Protein AF-A0A8B8XNF0-F1 (afdb_monomer_lite)

InterPro domains:
  IPR001129 Membrane-associated, eicosanoid/glutathione metabolism (MAPEG) protein [PF01124] (9-75)
  IPR023352 Membrane associated eicosanoid/glutathione metabolism-like domain superfamily [G3DSA:1.20.120.550] (1-80)
  IPR023352 Membrane associated eicosanoid/glutathione metabolism-like domain superfamily [SSF161084] (3-78)
  IPR050997 Membrane-associated proteins in eicosanoid and glutathione metabolism [PTHR10250] (5-77)

Sequence (80 aa):
MAGNSILLTALSVLSACQQSYFALQVGKARSKYKVTPPAVSGSPEFERIFRAQQNCVEFYPIFMITLWMAGWYFNQVFDT

Organism: Balaenoptera musculus (NCBI:txid9771)

Secondary structure (DSSP, 8-state):
-GGGGHHHHHHHHHHHHHHHHHHHHHHHHHHHHT--TT---SSHHHHHHHHHHHHHHHHHHHHHHHHHHHHHH-------

Foldseek 3Di:
DVVQCPVVVVVLVVLVVVLVVLVVVLVVLCVVQVPDPPDQDGDPVSVVSSVVSVVCVVCVVVVSVCSVCCSVVHDPPPPD

Radius of gyration: 17.64 Å; chains: 1; bounding box: 41×24×45 Å

pLDDT: mean 91.66, std 14.89, range [40.34, 98.81]

Structure (mmCIF, N/CA/C/O backbone):
data_AF-A0A8B8XNF0-F1
#
_entry.id   AF-A0A8B8XNF0-F1
#
loop_
_atom_site.group_PDB
_atom_site.id
_atom_site.type_symbol
_atom_site.label_atom_id
_atom_site.label_alt_id
_atom_site.label_comp_id
_atom_site.label_asym_id
_atom_site.label_entity_id
_atom_site.label_seq_id
_atom_site.pdbx_PDB_ins_code
_atom_site.Cartn_x
_atom_site.Cartn_y
_atom_site.Cartn_z
_atom_site.occupancy
_atom_site.B_iso_or_equiv
_atom_site.auth_seq_id
_atom_site.auth_comp_id
_atom_site.auth_asym_id
_atom_site.auth_atom_id
_atom_site.pdbx_PDB_model_num
ATOM 1 N N . MET A 1 1 ? 25.059 -5.329 -16.383 1.00 46.38 1 MET A N 1
ATOM 2 C CA . MET A 1 1 ? 23.614 -5.599 -16.203 1.00 46.38 1 MET A CA 1
ATOM 3 C C . MET A 1 1 ? 23.104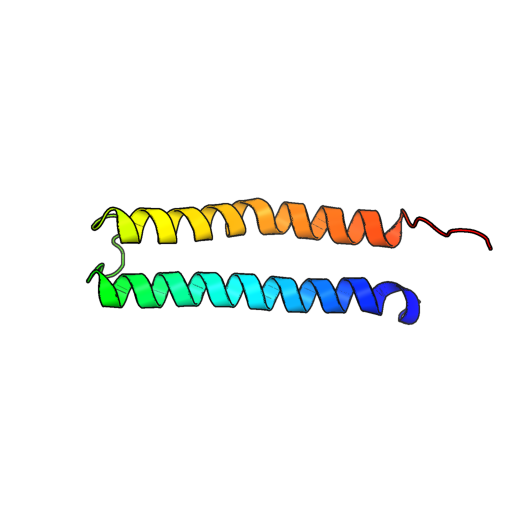 -5.153 -14.828 1.00 46.38 1 MET A C 1
ATOM 5 O O . MET A 1 1 ? 22.160 -4.384 -14.803 1.00 46.38 1 MET A O 1
ATOM 9 N N . ALA A 1 2 ? 23.750 -5.508 -13.703 1.00 49.00 2 ALA A N 1
ATOM 10 C CA . ALA A 1 2 ? 23.328 -5.065 -12.357 1.00 49.00 2 ALA A CA 1
ATOM 11 C C . ALA A 1 2 ? 23.413 -3.539 -12.097 1.00 49.00 2 ALA A C 1
ATOM 13 O O . ALA A 1 2 ? 22.628 -3.007 -11.318 1.00 49.00 2 ALA A O 1
ATOM 14 N N . GLY A 1 3 ? 24.323 -2.819 -12.769 1.00 56.53 3 GLY A N 1
ATOM 15 C CA . GLY A 1 3 ? 24.494 -1.368 -12.588 1.00 56.53 3 GLY A CA 1
ATOM 16 C C . GLY A 1 3 ? 23.310 -0.507 -13.054 1.00 56.53 3 GLY A C 1
ATOM 17 O O . GLY A 1 3 ? 23.103 0.572 -12.512 1.00 56.53 3 GLY A O 1
ATOM 18 N N . ASN A 1 4 ? 22.484 -0.999 -13.987 1.00 72.62 4 ASN A N 1
ATOM 19 C CA . ASN A 1 4 ? 21.429 -0.201 -14.630 1.00 72.62 4 ASN A CA 1
ATOM 20 C C . ASN A 1 4 ? 20.077 -0.243 -13.896 1.00 72.62 4 ASN A C 1
ATOM 22 O O . ASN A 1 4 ? 19.134 0.415 -14.321 1.00 72.62 4 ASN A O 1
ATOM 26 N N . SER A 1 5 ? 19.960 -0.997 -12.797 1.00 86.75 5 SER A N 1
ATOM 27 C CA . SER A 1 5 ? 18.698 -1.128 -12.045 1.00 86.75 5 SER A CA 1
ATOM 28 C C . SER A 1 5 ? 18.796 -0.646 -10.597 1.00 86.75 5 SER A C 1
ATOM 30 O O . SER A 1 5 ? 17.829 -0.775 -9.854 1.00 86.75 5 SER A O 1
ATOM 32 N N . ILE A 1 6 ? 19.931 -0.067 -10.183 1.00 92.19 6 ILE A N 1
ATOM 33 C CA . ILE A 1 6 ? 20.156 0.378 -8.795 1.00 92.19 6 ILE A CA 1
ATOM 34 C C . ILE A 1 6 ? 19.075 1.371 -8.353 1.00 92.19 6 ILE A C 1
ATOM 36 O O . ILE A 1 6 ? 18.507 1.212 -7.275 1.00 92.19 6 ILE A O 1
ATOM 40 N N . LEU A 1 7 ? 18.745 2.352 -9.200 1.00 92.44 7 LEU A N 1
ATOM 41 C CA . LEU A 1 7 ? 17.716 3.352 -8.900 1.00 92.44 7 LEU A CA 1
ATOM 42 C C . LEU A 1 7 ? 16.325 2.719 -8.754 1.00 92.44 7 LEU A C 1
ATOM 44 O O . LEU A 1 7 ? 15.613 3.021 -7.799 1.00 92.44 7 LEU A O 1
ATOM 48 N N . LEU A 1 8 ? 15.960 1.798 -9.650 1.00 94.31 8 LEU A N 1
ATOM 49 C CA . LEU A 1 8 ? 14.675 1.091 -9.5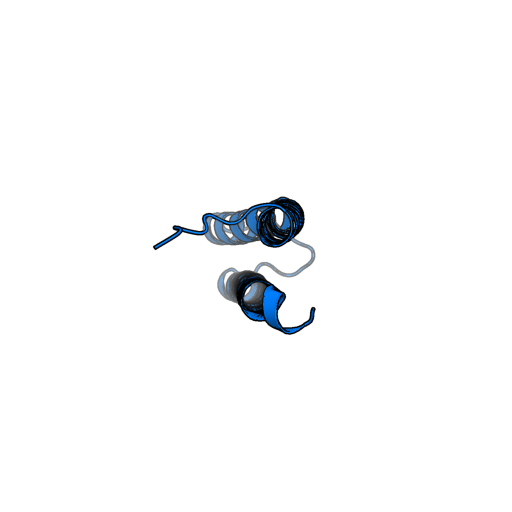95 1.00 94.31 8 LEU A CA 1
ATOM 50 C C . LEU A 1 8 ? 14.559 0.240 -8.328 1.00 94.31 8 LEU A C 1
ATOM 52 O O . LEU A 1 8 ? 13.526 0.264 -7.658 1.00 94.31 8 LEU A O 1
ATOM 56 N N . THR A 1 9 ? 15.629 -0.463 -7.957 1.00 95.31 9 THR A N 1
ATOM 57 C CA . THR A 1 9 ? 15.689 -1.251 -6.722 1.00 95.31 9 THR A CA 1
ATOM 58 C C . THR A 1 9 ? 15.592 -0.358 -5.488 1.00 95.31 9 THR A C 1
ATOM 60 O O . THR A 1 9 ? 14.810 -0.652 -4.586 1.00 95.31 9 THR A O 1
ATOM 63 N N . ALA A 1 10 ? 16.328 0.756 -5.451 1.00 96.06 10 ALA A N 1
ATOM 64 C CA . ALA A 1 10 ? 16.280 1.701 -4.338 1.00 96.06 10 ALA A CA 1
ATOM 65 C C . ALA A 1 10 ? 14.868 2.282 -4.148 1.00 96.06 10 ALA A C 1
ATOM 67 O O . ALA A 1 10 ? 14.348 2.286 -3.031 1.00 96.06 10 ALA A O 1
ATOM 68 N N . LEU A 1 11 ? 14.210 2.691 -5.239 1.00 96.94 11 LEU A N 1
ATOM 69 C CA . LEU A 1 11 ? 12.823 3.169 -5.213 1.00 96.94 11 LEU A CA 1
ATOM 70 C C . LEU A 1 11 ? 11.837 2.072 -4.800 1.00 96.94 11 LEU A C 1
ATOM 72 O O . LEU A 1 11 ? 10.915 2.333 -4.028 1.00 96.94 11 LEU A O 1
ATOM 76 N N . SER A 1 12 ? 12.050 0.836 -5.253 1.00 98.00 12 SER A N 1
ATOM 77 C CA . SER A 1 12 ? 11.224 -0.310 -4.862 1.00 98.00 12 SER A CA 1
ATOM 78 C C . SER A 1 12 ? 11.276 -0.530 -3.349 1.00 98.00 12 SER A C 1
ATOM 80 O O . SER A 1 12 ? 10.230 -0.596 -2.706 1.00 98.00 12 SER A O 1
ATOM 82 N N . VAL A 1 13 ? 12.475 -0.545 -2.756 1.00 98.44 13 VAL A N 1
ATOM 83 C CA . VAL A 1 13 ? 12.652 -0.693 -1.302 1.00 98.44 13 VAL A CA 1
ATOM 84 C C . VAL A 1 13 ? 12.035 0.483 -0.545 1.00 98.44 13 VAL A C 1
ATOM 86 O O . VAL A 1 13 ? 11.293 0.268 0.413 1.00 98.44 13 VAL A O 1
ATOM 89 N N . LEU A 1 14 ? 12.271 1.721 -0.989 1.00 98.56 14 LEU A N 1
ATOM 90 C CA . LEU A 1 14 ? 11.688 2.905 -0.355 1.00 98.56 14 LEU A CA 1
ATOM 91 C C . LEU A 1 14 ? 10.150 2.865 -0.373 1.00 98.56 14 LEU A C 1
ATOM 93 O O . LEU A 1 14 ? 9.511 3.127 0.647 1.00 98.56 14 LEU A O 1
ATOM 97 N N . SER A 1 15 ? 9.554 2.478 -1.503 1.00 98.44 15 SER A N 1
ATOM 98 C CA . SER A 1 15 ? 8.099 2.349 -1.637 1.00 98.44 15 SER A CA 1
ATOM 99 C C . SER A 1 15 ? 7.521 1.236 -0.750 1.00 98.44 15 SER A C 1
ATOM 101 O O . SER A 1 15 ? 6.453 1.401 -0.160 1.00 98.44 15 SER A O 1
ATOM 103 N N . ALA A 1 16 ? 8.247 0.127 -0.566 1.00 98.62 16 ALA A N 1
ATOM 104 C CA . ALA A 1 16 ? 7.851 -0.944 0.346 1.00 98.62 16 ALA A CA 1
ATOM 105 C C . ALA A 1 16 ? 7.904 -0.490 1.817 1.00 98.62 16 ALA A C 1
ATOM 107 O O . ALA A 1 16 ? 7.007 -0.804 2.609 1.00 98.62 16 ALA A O 1
ATOM 108 N N . CYS A 1 17 ? 8.909 0.313 2.186 1.00 98.75 17 CYS A N 1
ATOM 109 C CA . CYS A 1 17 ? 8.970 0.965 3.495 1.00 98.75 17 CYS A CA 1
ATOM 110 C C . CYS A 1 17 ? 7.774 1.909 3.711 1.00 98.75 17 CYS A C 1
ATOM 112 O O . CYS A 1 17 ? 7.187 1.912 4.794 1.00 98.75 17 CYS A O 1
ATOM 114 N N . GLN A 1 18 ? 7.361 2.661 2.686 1.00 98.75 18 GLN A N 1
ATOM 115 C CA . GLN A 1 18 ? 6.173 3.518 2.743 1.00 98.75 18 GLN A CA 1
ATOM 116 C C . GLN A 1 18 ? 4.880 2.709 2.950 1.00 98.75 18 GLN A C 1
ATOM 118 O O . GLN A 1 18 ? 4.080 3.051 3.823 1.00 98.75 18 GLN A O 1
ATOM 123 N N . GLN A 1 19 ? 4.697 1.597 2.231 1.00 98.75 19 GLN A N 1
ATOM 124 C CA . GLN A 1 19 ? 3.556 0.690 2.436 1.00 98.75 19 GLN A CA 1
ATOM 125 C C . GLN A 1 19 ? 3.529 0.115 3.860 1.00 98.75 19 GLN A C 1
ATOM 127 O O . GLN A 1 19 ? 2.477 0.071 4.504 1.00 98.75 19 GLN A O 1
ATOM 132 N N . SER A 1 20 ? 4.698 -0.260 4.383 1.00 98.69 20 SER A N 1
ATOM 133 C CA . SER A 1 20 ? 4.853 -0.745 5.760 1.00 98.69 20 SER A CA 1
ATOM 134 C C . SER A 1 20 ? 4.481 0.337 6.777 1.00 98.69 20 SER A C 1
ATOM 136 O O . SER A 1 20 ? 3.754 0.078 7.736 1.00 98.69 20 SER A O 1
ATOM 138 N N . TYR A 1 21 ? 4.916 1.578 6.541 1.00 98.81 21 TYR A N 1
ATOM 139 C CA . TYR A 1 21 ? 4.541 2.726 7.360 1.00 98.81 21 TYR A CA 1
ATOM 140 C C . TYR A 1 21 ? 3.023 2.948 7.373 1.00 98.81 21 TYR A C 1
ATOM 142 O O . TYR A 1 21 ? 2.448 3.114 8.449 1.00 98.81 21 TYR A O 1
ATOM 150 N N . PHE A 1 22 ? 2.347 2.892 6.222 1.00 98.81 22 PHE A N 1
ATOM 151 C CA . PHE A 1 22 ? 0.889 3.028 6.163 1.00 98.81 22 PHE A CA 1
ATOM 152 C C . PHE A 1 22 ? 0.165 1.926 6.941 1.00 98.81 22 PHE A C 1
ATOM 154 O O . PHE A 1 22 ? -0.753 2.223 7.707 1.00 98.81 22 PHE A O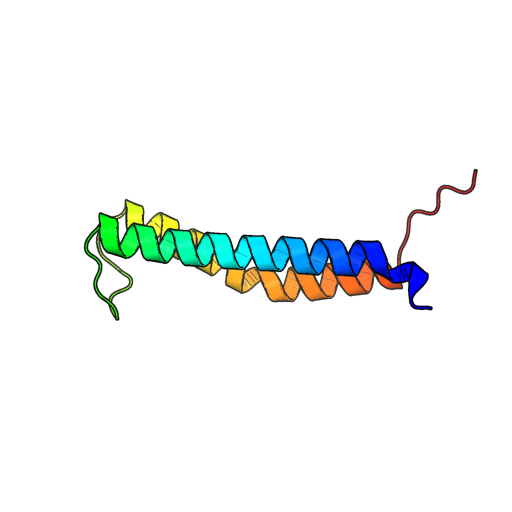 1
ATOM 161 N N . ALA A 1 23 ? 0.617 0.674 6.834 1.00 98.69 23 ALA A N 1
ATOM 162 C CA . ALA A 1 23 ? 0.075 -0.425 7.631 1.00 98.69 23 ALA A CA 1
ATOM 163 C C . ALA A 1 23 ? 0.250 -0.184 9.146 1.00 98.69 23 ALA A C 1
ATOM 165 O O . ALA A 1 23 ? -0.690 -0.374 9.923 1.00 98.69 23 ALA A O 1
ATOM 166 N N . LEU A 1 24 ? 1.415 0.317 9.578 1.00 98.75 24 LEU A N 1
ATOM 167 C CA . LEU A 1 24 ? 1.651 0.693 10.977 1.00 98.75 24 LEU A CA 1
ATOM 168 C C . LEU A 1 24 ? 0.723 1.824 11.441 1.00 98.75 24 LEU A C 1
ATOM 170 O O . LEU A 1 24 ? 0.263 1.802 12.583 1.00 98.75 24 LEU A O 1
ATOM 174 N N . GLN A 1 25 ? 0.415 2.800 10.580 1.00 98.69 25 GLN A N 1
ATOM 175 C CA . GLN A 1 25 ? -0.530 3.873 10.912 1.00 98.69 25 GLN A CA 1
ATOM 176 C C . GLN A 1 25 ? -1.959 3.359 11.086 1.00 98.69 25 GLN A C 1
ATOM 178 O O . GLN A 1 25 ? -2.642 3.780 12.020 1.00 98.69 25 GLN A O 1
ATOM 183 N N . VAL A 1 26 ? -2.392 2.395 10.269 1.00 98.75 26 VAL A N 1
ATOM 184 C CA . VAL A 1 26 ? -3.668 1.696 10.486 1.00 98.75 26 VAL A CA 1
ATOM 185 C C . VAL A 1 26 ? -3.667 0.984 11.840 1.00 98.75 26 VAL A C 1
ATOM 187 O O . VAL A 1 26 ? -4.624 1.122 12.599 1.00 98.75 26 VAL A O 1
ATOM 190 N N . GLY A 1 27 ? -2.585 0.280 12.190 1.00 98.50 27 GLY A N 1
ATOM 191 C CA . GLY A 1 27 ? -2.436 -0.363 13.500 1.00 98.50 27 GLY A CA 1
ATOM 192 C C . GLY A 1 27 ? -2.537 0.628 14.666 1.00 98.50 27 GLY A C 1
ATOM 193 O O . GLY A 1 2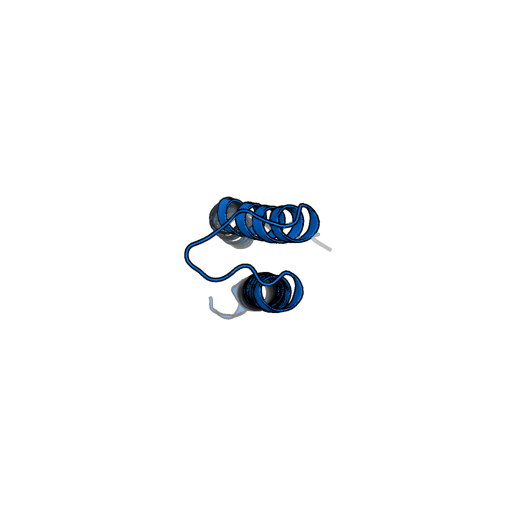7 ? -3.293 0.408 15.610 1.00 98.50 27 GLY A O 1
ATOM 194 N N . LYS A 1 28 ? -1.855 1.776 14.572 1.00 98.50 28 LYS A N 1
ATOM 195 C CA . LYS A 1 28 ? -1.960 2.863 15.562 1.00 98.50 28 LYS A CA 1
ATOM 196 C C . LYS A 1 28 ? -3.378 3.431 15.647 1.00 98.50 28 LYS A C 1
ATOM 198 O O . LYS A 1 28 ? -3.868 3.688 16.746 1.00 98.50 28 LYS A O 1
ATOM 203 N N . ALA A 1 29 ? -4.050 3.602 14.509 1.00 98.50 29 ALA A N 1
ATOM 204 C CA . ALA A 1 29 ? -5.428 4.074 14.458 1.00 98.50 29 ALA A CA 1
ATOM 205 C C . ALA A 1 29 ? -6.392 3.078 15.122 1.00 98.50 29 ALA A C 1
ATOM 207 O O . ALA A 1 29 ? -7.266 3.509 15.871 1.00 98.50 29 ALA A O 1
ATOM 208 N N . ARG A 1 30 ? -6.194 1.763 14.945 1.00 98.50 30 ARG A N 1
ATOM 209 C CA . ARG A 1 30 ? -6.972 0.736 15.663 1.00 98.50 30 ARG A CA 1
ATOM 210 C C . ARG A 1 30 ? -6.882 0.916 17.172 1.00 98.50 30 ARG A C 1
ATOM 212 O O . ARG A 1 30 ? -7.918 0.958 17.828 1.00 98.50 30 ARG A O 1
ATOM 219 N N . SER A 1 31 ? -5.674 1.089 17.709 1.00 98.06 31 SER A N 1
ATOM 220 C CA . SER A 1 31 ? -5.478 1.322 19.145 1.00 98.06 31 SER A CA 1
ATOM 221 C C . SER A 1 31 ? -6.108 2.638 19.609 1.00 98.06 31 SER A C 1
ATOM 223 O O . SER A 1 31 ? -6.780 2.668 20.637 1.00 98.06 31 SER A O 1
ATOM 225 N N . LYS A 1 32 ? -5.944 3.722 18.838 1.00 98.38 32 LYS A N 1
ATOM 226 C CA . LYS A 1 32 ? -6.477 5.054 19.174 1.00 98.38 32 LYS A CA 1
ATOM 227 C C . LYS A 1 32 ? -8.007 5.087 19.203 1.00 98.38 32 LYS A C 1
ATOM 229 O O . LYS A 1 32 ? -8.587 5.648 20.128 1.00 98.38 32 LYS A O 1
ATOM 234 N N . TYR A 1 33 ? -8.650 4.495 18.199 1.00 98.25 33 TYR A N 1
ATOM 235 C CA . TYR A 1 33 ? -10.106 4.508 18.031 1.00 98.25 33 TYR A CA 1
ATOM 236 C C . TYR A 1 33 ? -10.788 3.241 18.568 1.00 98.25 33 TYR A C 1
ATOM 238 O O . TYR A 1 33 ? -11.990 3.073 18.385 1.00 98.25 33 TYR A O 1
ATOM 246 N N . LYS A 1 34 ? -10.032 2.364 19.245 1.00 98.06 34 LYS A N 1
ATOM 247 C CA . LYS A 1 34 ? -10.506 1.123 19.881 1.00 98.06 34 LYS A CA 1
ATOM 248 C C . LYS A 1 34 ? -11.251 0.184 18.920 1.00 98.06 34 LYS A C 1
ATOM 250 O O . LYS A 1 34 ? -12.235 -0.446 19.295 1.00 98.06 34 LYS A O 1
ATOM 255 N N . VAL A 1 35 ? -10.765 0.071 17.682 1.00 98.19 35 VAL A N 1
ATOM 256 C CA . VAL A 1 35 ? -11.330 -0.832 16.665 1.00 98.19 35 VAL A CA 1
ATOM 257 C C . VAL A 1 35 ? -10.602 -2.175 16.707 1.00 98.19 35 VAL A C 1
ATOM 259 O O . VAL A 1 35 ? -9.584 -2.382 16.032 1.00 98.19 35 VAL A O 1
ATOM 262 N N . THR A 1 36 ? -11.122 -3.091 17.522 1.00 97.62 36 THR A N 1
ATOM 263 C CA . THR A 1 36 ? -10.569 -4.439 17.696 1.00 97.62 36 THR A CA 1
ATOM 264 C C . THR A 1 36 ? -10.777 -5.279 16.428 1.00 97.62 36 THR A C 1
ATOM 266 O O . THR A 1 36 ? -11.897 -5.339 15.914 1.00 97.62 36 THR A O 1
ATOM 269 N N . PRO A 1 37 ? -9.737 -5.946 15.894 1.00 97.38 37 PRO A N 1
ATOM 270 C CA . PRO A 1 37 ? -9.910 -6.931 14.826 1.00 97.38 37 PRO A CA 1
ATOM 271 C C . PRO A 1 37 ? -10.956 -8.006 15.198 1.00 97.38 37 PRO A C 1
ATOM 273 O O . PRO A 1 37 ? -11.048 -8.360 16.373 1.00 97.38 37 PRO A O 1
ATOM 276 N N . PRO A 1 38 ? -11.737 -8.544 14.239 1.00 97.75 38 PRO A N 1
ATOM 277 C CA . PRO A 1 38 ? -11.644 -8.356 12.788 1.00 97.75 38 PRO A CA 1
ATOM 278 C C . PRO A 1 38 ? -12.398 -7.124 12.256 1.00 97.75 38 PRO A C 1
ATOM 280 O O . PRO A 1 38 ? -12.476 -6.948 11.042 1.00 97.75 38 PRO A O 1
ATOM 283 N N . ALA A 1 39 ? -12.949 -6.266 13.123 1.00 98.25 39 ALA A N 1
ATOM 284 C CA . ALA A 1 39 ? -13.730 -5.115 12.680 1.00 98.25 39 ALA A CA 1
ATOM 285 C C . ALA A 1 39 ? -12.901 -4.166 11.794 1.00 98.25 39 ALA A C 1
ATOM 287 O O . ALA A 1 39 ? -11.723 -3.895 12.058 1.00 98.25 39 ALA A O 1
ATOM 288 N N . VAL A 1 40 ? -13.527 -3.657 10.734 1.00 98.19 40 VAL A N 1
ATOM 289 C CA . VAL A 1 40 ? -12.956 -2.673 9.793 1.00 98.19 40 VAL A CA 1
ATOM 290 C C . VAL A 1 40 ? -13.806 -1.402 9.687 1.00 98.19 40 VAL A C 1
ATOM 292 O O . VAL A 1 40 ? -13.502 -0.529 8.883 1.00 98.19 40 VAL A O 1
ATOM 295 N N . SER A 1 41 ? -14.831 -1.283 10.529 1.00 97.25 41 SER A N 1
ATOM 296 C CA . SER A 1 41 ? -15.699 -0.113 10.678 1.00 97.25 41 SER A CA 1
ATOM 297 C C . SER A 1 41 ? -15.706 0.367 12.132 1.00 97.25 41 SER A C 1
ATOM 299 O O . SER A 1 41 ? -15.348 -0.384 13.045 1.00 97.25 41 SER A O 1
ATOM 301 N N . GLY A 1 42 ? -16.070 1.630 12.355 1.00 95.50 42 GLY A N 1
ATOM 302 C CA . GLY A 1 42 ? -16.094 2.235 13.687 1.00 95.50 42 GLY A CA 1
ATOM 303 C C . GLY A 1 42 ? -16.099 3.760 13.635 1.00 95.50 42 GLY A C 1
ATOM 304 O O . GLY 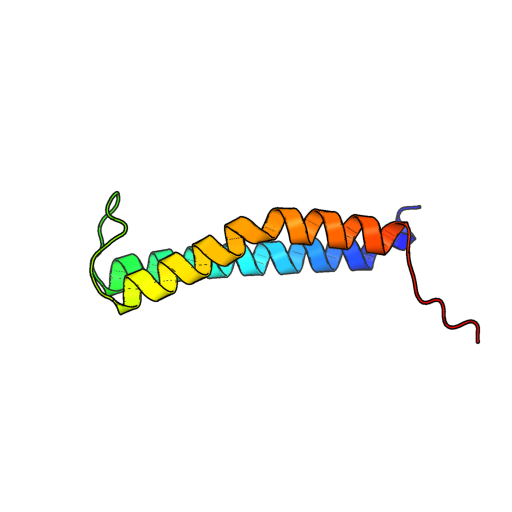A 1 42 ? -17.087 4.374 13.250 1.00 95.50 42 GLY A O 1
ATOM 305 N N . SER A 1 43 ? -15.001 4.390 14.060 1.00 97.19 43 SER A N 1
ATOM 306 C CA . SER A 1 43 ? -14.844 5.849 13.952 1.00 97.19 43 SER A CA 1
ATOM 307 C C . SER A 1 43 ? -14.640 6.263 12.484 1.00 97.19 43 SER A C 1
ATOM 309 O O . SER A 1 43 ? -13.816 5.650 11.796 1.00 97.19 43 SER A O 1
ATOM 311 N N . PRO A 1 44 ? -15.288 7.344 12.009 1.00 98.25 44 PRO A N 1
ATOM 312 C CA . PRO A 1 44 ? -15.068 7.870 10.660 1.00 98.25 44 PRO A CA 1
ATOM 313 C C . PRO A 1 44 ? -13.596 8.203 10.367 1.00 98.25 44 PRO A C 1
ATOM 315 O O . PRO A 1 44 ? -13.125 8.059 9.240 1.00 98.25 44 PRO A O 1
ATOM 318 N N . GLU A 1 45 ? -12.835 8.640 11.373 1.00 98.19 45 GLU A N 1
ATOM 319 C CA . GLU A 1 45 ? -11.398 8.906 11.262 1.00 98.19 45 GLU A CA 1
ATOM 320 C C . GLU A 1 45 ? -10.603 7.620 11.023 1.00 98.19 45 GLU A C 1
ATOM 322 O O . GLU A 1 45 ? -9.689 7.612 10.195 1.00 98.19 45 GLU A O 1
ATOM 327 N N . PHE A 1 46 ? -10.945 6.539 11.732 1.00 98.56 46 PHE A N 1
ATOM 328 C CA . PHE A 1 46 ? -10.342 5.227 11.506 1.00 98.56 46 PHE A CA 1
ATOM 329 C C . PHE A 1 46 ? -10.633 4.732 10.089 1.00 98.56 46 PHE A C 1
ATOM 331 O O . PHE A 1 46 ? -9.708 4.328 9.388 1.00 98.56 46 PHE A O 1
ATOM 338 N N . GLU A 1 47 ? -11.892 4.807 9.657 1.00 98.69 47 GLU A N 1
ATOM 339 C CA . GLU A 1 47 ? -12.312 4.330 8.338 1.00 98.69 47 GLU A CA 1
ATOM 340 C C . GLU A 1 47 ? -11.583 5.067 7.212 1.00 98.69 47 GLU A C 1
ATOM 342 O O . GLU A 1 47 ? -11.102 4.429 6.277 1.00 98.69 47 GLU A O 1
ATOM 347 N N . ARG A 1 48 ? -11.395 6.388 7.333 1.00 98.69 48 ARG A N 1
ATOM 348 C CA . ARG A 1 48 ? -10.595 7.167 6.373 1.00 98.69 48 ARG A CA 1
ATOM 349 C C . ARG A 1 48 ? -9.144 6.683 6.297 1.00 98.69 48 ARG A C 1
ATOM 351 O O . ARG A 1 48 ? -8.635 6.480 5.198 1.00 98.69 48 ARG A O 1
ATOM 358 N N . ILE A 1 49 ? -8.485 6.467 7.438 1.00 98.69 49 ILE A N 1
ATOM 359 C CA . ILE A 1 49 ? -7.090 5.986 7.482 1.00 98.69 49 ILE A CA 1
ATOM 360 C C . ILE A 1 49 ? -6.987 4.564 6.912 1.00 98.69 49 ILE A C 1
ATOM 362 O O . ILE A 1 49 ? -6.090 4.275 6.120 1.00 98.69 49 ILE A O 1
ATOM 366 N N . PHE A 1 50 ? -7.921 3.685 7.280 1.00 98.75 50 PHE A N 1
ATOM 367 C CA . PHE A 1 50 ? -7.983 2.311 6.790 1.00 98.75 50 PHE A CA 1
ATOM 368 C C . PHE A 1 50 ? -8.191 2.260 5.270 1.00 98.75 50 PHE A C 1
ATOM 370 O O . PHE A 1 50 ? -7.455 1.567 4.569 1.00 98.75 50 PHE A O 1
ATOM 377 N N . ARG A 1 51 ? -9.138 3.043 4.738 1.00 98.69 51 ARG A N 1
ATOM 378 C CA . ARG A 1 51 ? -9.422 3.108 3.296 1.00 98.69 51 ARG A CA 1
ATOM 379 C C . ARG A 1 51 ? -8.289 3.746 2.498 1.00 98.69 51 ARG A C 1
ATOM 381 O O . ARG A 1 51 ? -8.018 3.284 1.394 1.00 98.69 51 ARG A O 1
ATOM 388 N N . ALA A 1 52 ? -7.593 4.740 3.051 1.00 98.69 52 ALA A N 1
ATOM 389 C CA . ALA A 1 52 ? -6.400 5.302 2.419 1.00 98.69 52 ALA A CA 1
ATOM 390 C C . ALA A 1 52 ? -5.302 4.237 2.247 1.00 98.69 52 ALA A C 1
ATOM 392 O O . ALA A 1 52 ? -4.758 4.082 1.157 1.00 98.69 52 ALA A O 1
ATOM 393 N N . GLN A 1 53 ? -5.027 3.446 3.289 1.00 98.75 53 GLN A N 1
ATOM 394 C CA . GLN A 1 53 ? -4.048 2.361 3.206 1.00 98.75 53 GLN A CA 1
ATOM 395 C C . GLN A 1 53 ? -4.484 1.248 2.240 1.00 98.75 53 GLN A C 1
ATOM 397 O O . GLN A 1 53 ? -3.647 0.753 1.487 1.00 98.75 53 GLN A O 1
ATOM 402 N N . GLN A 1 54 ? -5.772 0.881 2.217 1.00 98.75 54 GLN A N 1
ATOM 403 C CA . GLN A 1 54 ? -6.292 -0.083 1.241 1.00 98.75 54 GLN A CA 1
ATOM 404 C C . GLN A 1 54 ? -6.116 0.401 -0.197 1.00 98.75 54 GLN A C 1
ATOM 406 O O . GLN A 1 54 ? -5.615 -0.357 -1.020 1.00 98.75 54 GLN A O 1
ATOM 411 N N . ASN A 1 55 ? -6.441 1.664 -0.486 1.00 98.75 55 ASN A N 1
ATOM 412 C CA . ASN A 1 55 ? -6.227 2.236 -1.811 1.00 98.75 55 ASN A CA 1
ATOM 413 C C . ASN A 1 55 ? -4.749 2.141 -2.228 1.00 98.75 55 ASN A C 1
ATOM 415 O O . ASN A 1 55 ? -4.446 1.667 -3.320 1.00 98.75 55 ASN A O 1
ATOM 419 N N . CYS A 1 56 ? -3.812 2.489 -1.341 1.00 98.62 56 CYS A N 1
ATOM 420 C CA . CYS A 1 56 ? -2.389 2.331 -1.642 1.00 98.62 56 CYS A CA 1
ATOM 421 C C . CYS A 1 56 ? -2.005 0.866 -1.912 1.00 98.62 56 CYS A C 1
ATOM 423 O O . CYS A 1 56 ? -1.194 0.610 -2.794 1.00 98.62 56 CYS A O 1
ATOM 425 N N . VAL A 1 57 ? -2.575 -0.107 -1.193 1.00 98.69 57 VAL A N 1
ATOM 426 C CA . VAL A 1 57 ? -2.339 -1.542 -1.449 1.00 98.69 57 VAL A CA 1
ATOM 427 C C . VAL A 1 57 ? -2.898 -1.994 -2.793 1.00 98.69 57 VAL A C 1
ATOM 429 O O . VAL A 1 57 ? -2.195 -2.694 -3.515 1.00 98.69 57 VAL A O 1
ATOM 432 N N . GLU A 1 58 ? -4.114 -1.583 -3.148 1.00 98.69 58 GLU A N 1
ATOM 433 C CA . GLU A 1 58 ? -4.763 -1.943 -4.417 1.00 98.69 58 GLU A CA 1
ATOM 434 C C . GLU A 1 58 ? -3.943 -1.469 -5.628 1.00 98.69 58 GLU A C 1
ATOM 436 O O . GLU A 1 58 ? -3.792 -2.202 -6.606 1.00 98.69 58 GLU A O 1
ATOM 441 N N . PHE A 1 59 ? -3.351 -0.273 -5.545 1.00 98.50 59 PHE A N 1
ATOM 442 C CA . PHE A 1 59 ? -2.553 0.306 -6.631 1.00 98.50 59 PHE A CA 1
ATOM 443 C C . PHE A 1 59 ? -1.067 -0.081 -6.606 1.00 98.50 59 PHE A C 1
ATOM 445 O O . PHE A 1 59 ? -0.380 0.085 -7.616 1.00 98.50 59 PHE A O 1
ATOM 452 N N . TYR A 1 60 ? -0.548 -0.618 -5.499 1.00 98.62 60 TYR A N 1
ATOM 453 C CA . TYR A 1 60 ? 0.882 -0.914 -5.365 1.00 98.62 60 TYR A CA 1
ATOM 454 C C . TYR A 1 60 ? 1.422 -1.909 -6.413 1.00 98.62 60 TYR A C 1
ATOM 456 O O . TYR A 1 60 ? 2.474 -1.629 -6.990 1.00 98.62 60 TYR A O 1
ATOM 464 N N . PRO A 1 61 ? 0.729 -3.017 -6.754 1.00 98.50 61 PRO A N 1
ATOM 465 C CA . PRO A 1 61 ? 1.187 -3.912 -7.818 1.00 98.50 61 PRO A CA 1
ATOM 466 C C . PRO A 1 61 ? 1.247 -3.229 -9.191 1.00 98.50 61 PRO A C 1
ATOM 468 O O . PRO A 1 61 ? 2.196 -3.442 -9.944 1.00 98.50 61 PRO A O 1
ATOM 471 N N . ILE A 1 62 ? 0.270 -2.368 -9.498 1.00 98.50 62 ILE A N 1
ATOM 472 C CA . ILE A 1 62 ? 0.226 -1.603 -10.754 1.00 98.50 62 ILE A CA 1
ATOM 473 C C . ILE A 1 62 ? 1.420 -0.646 -10.819 1.00 98.50 62 ILE A C 1
ATOM 475 O O . ILE A 1 62 ? 2.121 -0.587 -11.832 1.00 98.50 62 ILE A O 1
ATOM 479 N N . PHE A 1 63 ? 1.697 0.061 -9.721 1.00 98.25 63 PHE A N 1
ATOM 480 C CA . PHE A 1 63 ? 2.875 0.916 -9.599 1.00 98.25 63 PHE A CA 1
ATOM 481 C C . PHE A 1 63 ? 4.175 0.127 -9.805 1.00 98.25 63 PHE A C 1
ATOM 483 O O . PHE A 1 63 ? 5.020 0.543 -10.588 1.00 98.25 63 PHE A O 1
ATOM 490 N N . MET A 1 64 ? 4.325 -1.036 -9.167 1.00 98.00 64 MET A N 1
ATOM 491 C CA . MET A 1 64 ? 5.542 -1.844 -9.286 1.00 98.00 64 MET A CA 1
ATOM 492 C C . MET A 1 64 ? 5.778 -2.332 -10.717 1.00 98.00 64 MET A C 1
ATOM 494 O O . MET A 1 64 ? 6.888 -2.208 -11.230 1.00 98.00 64 MET A O 1
ATOM 498 N N . ILE A 1 65 ? 4.743 -2.834 -11.393 1.00 97.94 65 ILE A N 1
ATOM 499 C CA . ILE A 1 65 ? 4.865 -3.283 -12.786 1.00 97.94 65 ILE A CA 1
ATOM 500 C C . ILE A 1 65 ? 5.240 -2.104 -13.688 1.00 97.94 65 ILE A C 1
ATOM 502 O O . ILE A 1 65 ? 6.188 -2.198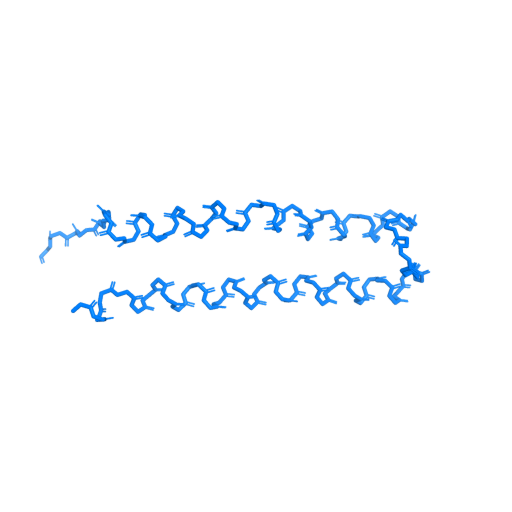 -14.463 1.00 97.94 65 ILE A O 1
ATOM 506 N N . THR A 1 66 ? 4.536 -0.978 -13.571 1.00 97.00 66 THR A N 1
ATOM 507 C CA . THR A 1 66 ? 4.794 0.188 -14.428 1.00 97.00 66 THR A CA 1
ATOM 508 C C . THR A 1 66 ? 6.169 0.804 -14.171 1.00 97.00 66 THR A C 1
ATOM 510 O O . THR A 1 66 ? 6.858 1.121 -15.136 1.00 97.00 66 THR A O 1
ATOM 513 N N . LEU A 1 67 ? 6.621 0.886 -12.914 1.00 95.44 67 LEU A N 1
ATOM 514 C CA . LEU A 1 67 ? 7.960 1.357 -12.540 1.00 95.44 67 LEU A CA 1
ATOM 515 C C . LEU A 1 67 ? 9.060 0.525 -13.207 1.00 95.44 67 LEU A C 1
ATOM 517 O O . LEU A 1 67 ? 9.978 1.081 -13.809 1.00 95.44 67 LEU A O 1
ATOM 521 N N . TRP A 1 68 ? 8.978 -0.802 -13.098 1.00 94.56 68 TRP A N 1
ATOM 522 C CA . TRP A 1 68 ? 10.012 -1.691 -13.625 1.00 94.56 68 TRP A CA 1
ATOM 523 C C . TRP A 1 68 ? 9.986 -1.765 -15.150 1.00 94.56 68 TRP A C 1
ATOM 525 O O . TRP A 1 68 ? 11.041 -1.667 -15.772 1.00 94.56 68 TRP A O 1
ATOM 535 N N . MET A 1 69 ? 8.799 -1.870 -15.756 1.00 94.62 69 MET A N 1
ATOM 536 C CA . MET A 1 69 ? 8.667 -1.899 -17.214 1.00 94.62 69 MET A CA 1
ATOM 537 C C . MET A 1 69 ? 9.114 -0.576 -17.840 1.00 94.62 69 MET A C 1
ATOM 539 O O . MET A 1 69 ? 9.885 -0.586 -18.795 1.00 94.62 69 MET A O 1
ATOM 543 N N . ALA A 1 70 ? 8.707 0.565 -17.278 1.00 92.31 70 ALA A N 1
ATOM 544 C CA . ALA A 1 70 ? 9.199 1.854 -17.747 1.00 92.31 70 ALA A CA 1
ATOM 545 C C . ALA A 1 70 ? 10.714 1.947 -17.553 1.00 92.31 70 ALA A C 1
ATOM 547 O O . ALA A 1 70 ? 11.416 2.211 -18.511 1.00 92.31 70 ALA A O 1
ATOM 548 N N . GLY A 1 71 ? 11.239 1.639 -16.366 1.00 89.94 71 GLY A N 1
ATOM 549 C CA . GLY A 1 71 ? 12.667 1.779 -16.082 1.00 89.94 71 GLY A CA 1
ATOM 550 C C . GLY A 1 71 ? 13.600 0.889 -16.912 1.00 89.94 71 GLY A C 1
ATOM 551 O O . GLY A 1 71 ? 14.755 1.256 -17.117 1.00 89.94 71 GLY A O 1
ATOM 552 N N . TRP A 1 72 ? 13.132 -0.273 -17.377 1.00 88.38 72 TRP A N 1
ATOM 553 C CA . TRP A 1 72 ? 13.922 -1.174 -18.225 1.00 88.38 72 TRP A CA 1
ATOM 554 C C . TRP A 1 72 ? 13.824 -0.844 -19.712 1.00 88.38 72 TRP A C 1
ATOM 556 O O . TRP A 1 72 ? 14.820 -0.959 -20.425 1.00 88.38 72 TRP A O 1
ATOM 566 N N . TYR A 1 73 ? 12.635 -0.472 -20.186 1.00 87.62 73 TYR A N 1
ATOM 567 C CA . TYR A 1 73 ? 12.359 -0.325 -21.617 1.00 87.62 73 TYR A CA 1
ATOM 568 C C . TYR A 1 73 ? 12.277 1.133 -22.077 1.00 87.62 73 TYR A C 1
ATOM 570 O O . TYR A 1 73 ? 12.220 1.392 -23.277 1.00 87.62 73 TYR A O 1
ATOM 578 N N . PHE A 1 74 ? 12.278 2.085 -21.146 1.00 83.56 74 PHE A N 1
ATOM 579 C CA . PHE A 1 74 ? 12.179 3.507 -21.425 1.00 83.56 74 PHE A CA 1
ATOM 580 C C . PHE A 1 74 ? 13.118 4.310 -20.518 1.00 83.56 74 PHE A C 1
ATOM 582 O O . PHE A 1 74 ? 13.142 4.168 -19.298 1.00 83.56 74 PHE A O 1
ATOM 589 N N . ASN A 1 75 ? 13.899 5.204 -21.107 1.00 71.56 75 ASN A N 1
ATOM 590 C CA . ASN A 1 75 ? 14.672 6.178 -20.351 1.00 71.56 75 ASN A CA 1
ATOM 591 C C . ASN A 1 75 ? 14.807 7.441 -21.203 1.00 71.56 75 ASN A C 1
ATOM 593 O O . ASN A 1 75 ? 15.164 7.346 -22.377 1.00 71.56 75 ASN A O 1
ATOM 597 N N . GLN A 1 76 ? 14.514 8.611 -20.630 1.00 59.69 76 GLN A N 1
ATOM 598 C CA . GLN A 1 76 ? 14.915 9.878 -21.236 1.00 59.69 76 GLN A CA 1
ATOM 599 C C . GLN A 1 76 ? 16.428 10.030 -21.051 1.00 59.69 76 GLN A C 1
ATOM 601 O O . GLN A 1 76 ? 16.891 10.715 -20.141 1.00 59.69 76 GLN A O 1
ATOM 606 N N . VAL A 1 77 ? 17.202 9.375 -21.917 1.00 56.50 77 VAL A N 1
ATOM 607 C CA . VAL A 1 77 ? 18.585 9.782 -22.152 1.00 56.50 77 VAL A CA 1
ATOM 608 C C . VAL A 1 77 ? 18.494 11.147 -22.828 1.00 56.50 77 VAL A C 1
ATOM 610 O O . VAL A 1 77 ? 18.127 11.243 -23.997 1.00 56.50 77 VAL A O 1
ATOM 613 N N . PHE A 1 78 ? 18.754 12.219 -22.079 1.00 49.62 78 PHE A N 1
ATOM 614 C CA . PHE A 1 78 ? 19.210 13.451 -22.708 1.00 49.62 78 PHE A CA 1
ATOM 615 C C . PHE A 1 78 ? 20.603 13.135 -23.252 1.00 49.62 78 PHE A C 1
ATOM 617 O O . PHE A 1 78 ? 21.553 13.039 -22.481 1.00 49.62 78 PHE A O 1
ATOM 624 N N . ASP A 1 79 ? 20.694 12.882 -24.558 1.00 41.41 79 ASP A N 1
ATOM 625 C CA . ASP A 1 79 ? 21.973 12.902 -25.266 1.00 41.41 79 ASP A CA 1
ATOM 626 C C . ASP A 1 79 ? 22.520 14.332 -25.140 1.00 41.41 79 ASP A C 1
ATOM 628 O O . ASP A 1 79 ? 21.991 15.268 -25.746 1.00 41.41 79 ASP A O 1
ATOM 632 N N . THR A 1 80 ? 23.533 14.509 -24.296 1.00 40.34 80 THR A N 1
ATOM 633 C CA . THR A 1 80 ? 24.391 15.700 -24.249 1.00 40.34 80 THR A CA 1
ATOM 634 C C . THR A 1 80 ? 25.834 15.266 -24.317 1.00 40.34 80 THR A C 1
ATOM 636 O O . THR A 1 80 ? 26.187 14.379 -23.503 1.00 40.34 80 THR A O 1
#